Protein AF-A0A5J6C089-F1 (afdb_monomer)

Organism: Plasmodium falciparum (NCBI:txid5833)

Structure (mmCIF, N/CA/C/O backbone):
data_AF-A0A5J6C089-F1
#
_entry.id   AF-A0A5J6C089-F1
#
loop_
_atom_site.group_PDB
_atom_site.id
_atom_site.type_symbol
_atom_site.label_atom_id
_atom_site.label_alt_id
_atom_site.label_comp_id
_atom_site.label_asym_id
_atom_site.label_entity_id
_atom_site.label_seq_id
_atom_site.pdbx_PDB_ins_code
_atom_site.Cartn_x
_atom_site.Cartn_y
_atom_site.Cartn_z
_atom_site.occupancy
_atom_site.B_iso_or_equiv
_atom_site.auth_seq_id
_atom_site.auth_comp_id
_atom_site.auth_asym_id
_atom_site.auth_atom_id
_atom_site.pdbx_PDB_model_num
ATOM 1 N N . CYS A 1 1 ? -14.832 -16.447 23.797 1.00 55.03 1 CYS A N 1
ATOM 2 C CA . CYS A 1 1 ? -13.463 -15.908 23.689 1.00 55.03 1 CYS A CA 1
ATOM 3 C C . CYS A 1 1 ? -13.360 -15.214 22.344 1.00 55.03 1 CYS A C 1
ATOM 5 O O . CYS A 1 1 ? -13.201 -15.900 21.345 1.00 55.03 1 CYS A O 1
ATOM 7 N N . ASP A 1 2 ? -13.514 -13.893 22.309 1.00 70.88 2 ASP A N 1
ATOM 8 C CA . ASP A 1 2 ? -13.520 -13.135 21.054 1.00 70.88 2 ASP A CA 1
ATOM 9 C C . ASP A 1 2 ? -12.093 -12.700 20.711 1.00 70.88 2 ASP A C 1
ATOM 11 O O . ASP A 1 2 ? -11.655 -11.600 21.041 1.00 70.88 2 ASP A O 1
ATOM 15 N N . ALA A 1 3 ? -11.329 -13.601 20.092 1.00 89.00 3 ALA A N 1
ATOM 16 C CA . ALA A 1 3 ? -9.999 -13.287 19.578 1.00 89.00 3 ALA A CA 1
ATOM 17 C C . ALA A 1 3 ? -10.136 -12.594 18.214 1.00 89.00 3 ALA A C 1
ATOM 19 O O . ALA A 1 3 ? -10.102 -13.244 17.169 1.00 89.00 3 ALA A O 1
ATOM 20 N N . LYS A 1 4 ? -10.354 -11.273 18.222 1.00 93.88 4 LYS A N 1
ATOM 21 C CA . LYS A 1 4 ? -10.479 -10.488 16.987 1.00 93.88 4 LYS A CA 1
ATOM 22 C C . LYS A 1 4 ? -9.132 -10.469 16.235 1.00 93.88 4 LYS A C 1
ATOM 24 O O . LYS A 1 4 ? -8.128 -10.087 16.838 1.00 93.88 4 LYS A O 1
ATOM 29 N N . PRO A 1 5 ? -9.087 -10.855 14.946 1.00 97.88 5 PRO A N 1
ATOM 30 C CA . PRO A 1 5 ? -7.871 -10.759 14.146 1.00 97.88 5 PRO A CA 1
ATOM 31 C C . PRO A 1 5 ? -7.579 -9.309 13.739 1.00 97.88 5 PRO A C 1
ATOM 33 O O . PRO A 1 5 ? -8.493 -8.494 13.617 1.00 97.88 5 PRO A O 1
ATOM 36 N N . ILE A 1 6 ? -6.302 -9.024 13.479 1.00 98.31 6 ILE A N 1
ATOM 37 C CA . ILE A 1 6 ? -5.861 -7.799 12.799 1.00 98.31 6 ILE A CA 1
ATOM 38 C C . ILE A 1 6 ? -6.276 -7.888 11.330 1.00 98.31 6 ILE A C 1
ATOM 40 O O . ILE A 1 6 ? -6.024 -8.905 10.681 1.00 98.31 6 ILE A O 1
ATOM 44 N N . ILE A 1 7 ? -6.873 -6.822 10.800 1.00 98.56 7 ILE A N 1
ATOM 45 C CA . ILE A 1 7 ? -7.314 -6.746 9.406 1.00 98.56 7 ILE A CA 1
ATOM 46 C C . ILE A 1 7 ? -6.412 -5.792 8.615 1.00 98.56 7 ILE A C 1
ATOM 48 O O . ILE A 1 7 ? -6.280 -4.613 8.941 1.00 98.56 7 ILE A O 1
ATOM 52 N N . SER A 1 8 ? -5.819 -6.300 7.536 1.00 98.81 8 SER A N 1
ATOM 53 C CA . SER A 1 8 ? -5.077 -5.510 6.548 1.00 98.81 8 SER A CA 1
ATOM 54 C C . SER A 1 8 ? -5.871 -5.426 5.250 1.00 98.81 8 SER A C 1
ATOM 56 O O . SER A 1 8 ? -6.453 -6.428 4.830 1.00 98.81 8 SER A O 1
ATOM 58 N N . ILE A 1 9 ? -5.887 -4.258 4.609 1.00 98.75 9 ILE A N 1
ATOM 59 C CA . ILE A 1 9 ? -6.482 -4.071 3.281 1.00 98.75 9 ILE A CA 1
ATOM 60 C C . ILE A 1 9 ? -5.393 -3.774 2.250 1.00 98.75 9 ILE A C 1
ATOM 62 O O . ILE A 1 9 ? -4.617 -2.834 2.415 1.00 98.75 9 ILE A O 1
ATOM 66 N N . ASP A 1 10 ? -5.353 -4.572 1.182 1.00 98.75 10 ASP A N 1
ATOM 67 C CA . ASP A 1 10 ? -4.499 -4.333 0.015 1.00 98.75 10 ASP A CA 1
ATOM 68 C C . ASP A 1 10 ? -5.183 -3.335 -0.919 1.00 98.75 10 ASP A C 1
ATOM 70 O O . ASP A 1 10 ? -6.160 -3.655 -1.600 1.00 98.75 10 ASP A O 1
ATOM 74 N N . THR A 1 11 ? -4.732 -2.084 -0.871 1.00 98.75 11 THR A N 1
ATOM 75 C CA . THR A 1 11 ? -5.278 -1.022 -1.711 1.00 98.75 11 THR A CA 1
ATOM 76 C C . THR A 1 11 ? -4.275 0.105 -1.893 1.00 98.75 11 THR A C 1
ATOM 78 O O . THR A 1 11 ? -3.566 0.493 -0.973 1.00 98.75 11 THR A O 1
ATOM 81 N N . ILE A 1 12 ? -4.282 0.685 -3.091 1.00 98.69 12 ILE A N 1
ATOM 82 C CA . ILE A 1 12 ? -3.597 1.945 -3.422 1.00 98.69 12 ILE A CA 1
ATOM 83 C C . ILE A 1 12 ? -4.595 3.107 -3.576 1.00 98.69 12 ILE A C 1
ATOM 85 O O . ILE A 1 12 ? -4.241 4.209 -4.005 1.00 98.69 12 ILE A O 1
ATOM 89 N N . ASN A 1 13 ? -5.884 2.845 -3.321 1.00 98.75 13 ASN A N 1
ATOM 90 C CA . ASN A 1 13 ? -6.978 3.776 -3.556 1.00 98.75 13 ASN A CA 1
ATOM 91 C C . ASN A 1 13 ? -7.318 4.549 -2.276 1.00 98.75 13 ASN A C 1
ATOM 93 O O . ASN A 1 13 ? -7.807 3.986 -1.295 1.00 98.75 13 ASN A O 1
ATOM 97 N N . TYR A 1 14 ? -7.126 5.867 -2.338 1.00 98.69 14 TYR A N 1
ATOM 98 C CA . TYR A 1 14 ? -7.404 6.788 -1.238 1.00 98.69 14 TYR A CA 1
ATOM 99 C C . TYR A 1 14 ? -8.840 6.694 -0.711 1.00 98.69 14 TYR A C 1
ATOM 101 O O . TYR A 1 14 ? -9.038 6.625 0.498 1.00 98.69 14 TYR A O 1
ATOM 109 N N . ASN A 1 15 ? -9.843 6.687 -1.595 1.00 98.69 15 ASN A N 1
ATOM 110 C CA . ASN A 1 15 ? -11.250 6.714 -1.185 1.00 98.69 15 ASN A CA 1
ATOM 111 C C . ASN A 1 15 ? -11.655 5.410 -0.493 1.00 98.69 15 ASN A C 1
ATOM 113 O O . ASN A 1 15 ? -12.356 5.456 0.513 1.00 98.69 15 ASN A O 1
ATOM 117 N N . VAL A 1 16 ? -11.150 4.271 -0.980 1.00 98.75 16 VAL A N 1
ATOM 118 C CA . VAL A 1 16 ? -11.383 2.963 -0.351 1.00 98.75 16 VAL A CA 1
ATOM 119 C C . VAL A 1 16 ? -10.783 2.934 1.054 1.00 98.75 16 VAL A C 1
ATOM 121 O O . VAL A 1 16 ? -11.487 2.643 2.017 1.00 98.75 16 VAL A O 1
ATOM 124 N N . PHE A 1 17 ? -9.504 3.298 1.204 1.00 98.75 17 PHE A N 1
ATOM 125 C CA . PHE A 1 17 ? -8.871 3.299 2.526 1.00 98.75 17 PHE A CA 1
ATOM 126 C C . PHE A 1 17 ? -9.521 4.315 3.476 1.00 98.75 17 PHE A C 1
ATOM 128 O O . PHE A 1 17 ? -9.713 4.021 4.655 1.00 98.75 17 PHE A O 1
ATOM 135 N N . LYS A 1 18 ? -9.929 5.482 2.959 1.00 98.62 18 LYS A N 1
ATOM 136 C CA . LYS A 1 18 ? -10.672 6.494 3.716 1.00 98.62 18 LYS A CA 1
ATOM 137 C C . LYS A 1 18 ? -11.962 5.925 4.294 1.00 98.62 18 LYS A C 1
ATOM 139 O O . LYS A 1 18 ? -12.205 6.092 5.485 1.00 98.62 18 LYS A O 1
ATOM 144 N N . GLU A 1 19 ? -12.764 5.254 3.476 1.00 98.62 19 GLU A N 1
ATOM 145 C CA . GLU A 1 19 ? -14.019 4.652 3.919 1.00 98.62 19 GLU A CA 1
ATOM 146 C C . GLU A 1 19 ? -13.781 3.559 4.971 1.00 98.62 19 GLU A C 1
ATOM 148 O O . GLU A 1 19 ? -14.455 3.540 6.002 1.00 98.62 19 GLU A O 1
ATOM 153 N N . CYS A 1 20 ? -12.767 2.707 4.789 1.00 98.44 20 CYS A N 1
ATOM 154 C CA . CYS A 1 20 ? -12.405 1.684 5.774 1.00 98.44 20 CYS A CA 1
ATOM 155 C C . CYS A 1 20 ? -11.968 2.278 7.123 1.00 98.44 20 CYS A C 1
ATOM 157 O O . CYS A 1 20 ? -12.375 1.787 8.176 1.00 98.44 20 CYS A O 1
ATOM 159 N N . VAL A 1 21 ? -11.159 3.341 7.098 1.00 97.69 21 VAL A N 1
ATOM 160 C CA . VAL A 1 21 ? -10.678 4.065 8.288 1.00 97.69 21 VAL A CA 1
ATOM 161 C C . VAL A 1 21 ? -11.794 4.869 8.964 1.00 97.69 21 VAL A C 1
ATOM 163 O O . VAL A 1 21 ? -11.757 5.089 10.177 1.00 97.69 21 VAL A O 1
ATOM 166 N N . ASP A 1 22 ? -12.781 5.347 8.207 1.00 97.62 22 ASP A N 1
ATOM 167 C CA . ASP A 1 22 ? -13.954 6.050 8.736 1.00 97.62 22 ASP A CA 1
ATOM 168 C C . ASP A 1 22 ? -14.959 5.130 9.427 1.00 97.62 22 ASP A C 1
ATOM 170 O O . ASP A 1 22 ? -15.619 5.580 10.361 1.00 97.62 22 ASP A O 1
ATOM 174 N N . ASN A 1 23 ? -14.990 3.851 9.052 1.00 97.88 23 ASN A N 1
ATOM 175 C CA . ASN A 1 23 ? -15.867 2.834 9.634 1.00 97.88 23 ASN A CA 1
ATOM 176 C C . ASN A 1 23 ? -15.134 1.831 10.555 1.00 97.88 23 ASN A C 1
ATOM 178 O O . ASN A 1 23 ? -15.715 0.816 10.932 1.00 97.88 23 ASN A O 1
ATOM 182 N N . ASP A 1 24 ? -13.863 2.083 10.899 1.00 96.44 24 ASP A N 1
ATOM 183 C CA . ASP A 1 24 ? -13.034 1.226 11.769 1.00 96.44 24 ASP A CA 1
ATOM 184 C C . ASP A 1 24 ? -12.970 -0.258 11.333 1.00 96.44 24 ASP A C 1
ATOM 186 O O . ASP A 1 24 ? -12.930 -1.176 12.158 1.00 96.44 24 ASP A O 1
ATOM 190 N N . LEU A 1 25 ? -12.937 -0.498 10.017 1.00 98.25 25 LEU A N 1
ATOM 191 C CA . LEU A 1 25 ? -12.964 -1.843 9.424 1.00 98.25 25 LEU A CA 1
ATOM 192 C C . LEU A 1 25 ? -11.584 -2.507 9.314 1.00 98.25 25 LEU A C 1
ATOM 194 O O . LEU A 1 25 ? -11.507 -3.718 9.117 1.00 98.25 25 LEU A O 1
ATOM 198 N N . VAL A 1 26 ? -10.505 -1.725 9.399 1.00 98.50 26 VAL A N 1
ATOM 199 C CA . VAL A 1 26 ? -9.128 -2.172 9.136 1.00 98.50 26 VAL A CA 1
ATOM 200 C C . VAL A 1 26 ? -8.147 -1.609 10.160 1.00 98.50 26 VAL A C 1
ATOM 202 O O . VAL A 1 26 ? -8.415 -0.595 10.807 1.00 98.50 26 VAL A O 1
ATOM 205 N N . ASP A 1 27 ? -6.989 -2.250 10.261 1.00 98.50 27 ASP A N 1
ATOM 206 C CA . ASP A 1 27 ? -5.887 -1.894 11.157 1.00 98.50 27 ASP A CA 1
ATOM 207 C C . ASP A 1 27 ? -4.606 -1.523 10.384 1.00 98.50 27 ASP A C 1
ATOM 209 O O . ASP A 1 27 ? -3.781 -0.745 10.876 1.00 98.50 27 ASP A O 1
ATOM 213 N N . ILE A 1 28 ? -4.439 -2.066 9.168 1.00 98.81 28 ILE A N 1
ATOM 214 C CA . ILE A 1 28 ? -3.230 -1.926 8.345 1.00 98.81 28 ILE A CA 1
ATOM 215 C C . ILE A 1 28 ? -3.592 -1.545 6.903 1.00 98.81 28 ILE A C 1
ATOM 217 O O . ILE A 1 28 ? -4.491 -2.134 6.301 1.00 98.81 28 ILE A O 1
ATOM 221 N N . LEU A 1 29 ? -2.853 -0.586 6.343 1.00 98.88 29 LEU A N 1
ATOM 222 C CA . LEU A 1 29 ? -2.781 -0.346 4.901 1.00 98.88 29 LEU A CA 1
ATOM 223 C C . LEU A 1 29 ? -1.672 -1.216 4.295 1.00 98.88 29 LEU A C 1
ATOM 225 O O . LEU A 1 29 ? -0.512 -1.079 4.679 1.00 98.88 29 LEU A O 1
ATOM 229 N N . ASN A 1 30 ? -1.993 -2.068 3.329 1.00 98.81 30 ASN A N 1
ATOM 230 C CA . ASN A 1 30 ? -0.998 -2.705 2.472 1.00 98.81 30 ASN A CA 1
ATOM 231 C C . ASN A 1 30 ? -0.980 -1.979 1.120 1.00 98.81 30 ASN A C 1
ATOM 233 O O . ASN A 1 30 ? -1.853 -2.212 0.288 1.00 98.81 30 ASN A O 1
ATOM 237 N N . ASP A 1 31 ? -0.031 -1.059 0.924 1.00 98.81 31 ASP A N 1
ATOM 238 C CA . ASP A 1 31 ? 0.070 -0.270 -0.306 1.00 98.81 31 ASP A CA 1
ATOM 239 C C . ASP A 1 31 ? 1.207 -0.812 -1.185 1.00 98.81 31 ASP A C 1
ATOM 241 O O . ASP A 1 31 ? 2.395 -0.548 -0.966 1.00 98.81 31 ASP A O 1
ATOM 245 N N . ILE A 1 32 ? 0.832 -1.550 -2.235 1.00 98.50 32 ILE A N 1
ATOM 246 C CA . I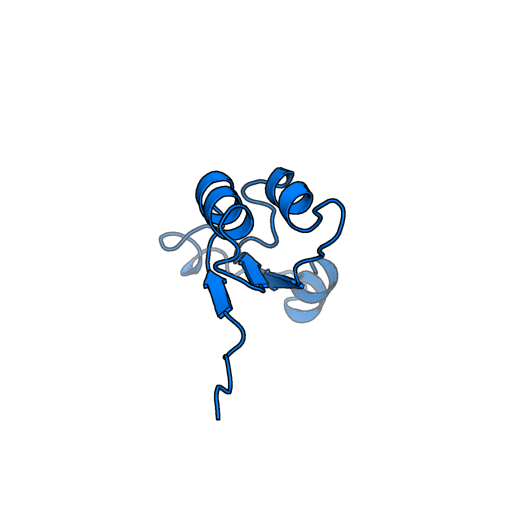LE A 1 32 ? 1.779 -2.162 -3.180 1.00 98.50 32 ILE A CA 1
ATOM 247 C C . ILE A 1 32 ? 2.567 -1.145 -4.024 1.00 98.50 32 ILE A C 1
ATOM 249 O O . ILE A 1 32 ? 3.417 -1.525 -4.825 1.00 98.50 32 ILE A O 1
ATOM 253 N N . SER A 1 33 ? 2.259 0.148 -3.904 1.00 98.25 33 SER A N 1
ATOM 254 C CA . SER A 1 33 ? 2.975 1.249 -4.547 1.00 98.25 33 SER A CA 1
ATOM 255 C C . SER A 1 33 ? 3.852 2.041 -3.576 1.00 98.25 33 SER A C 1
ATOM 257 O O . SER A 1 33 ? 4.378 3.078 -3.974 1.00 98.25 33 SER A O 1
ATOM 259 N N . ALA A 1 34 ? 3.976 1.611 -2.315 1.00 98.56 34 ALA A N 1
ATOM 260 C CA . ALA A 1 34 ? 4.626 2.374 -1.248 1.00 98.56 34 ALA A CA 1
ATOM 261 C C . ALA A 1 34 ? 4.056 3.801 -1.111 1.00 98.56 34 ALA A C 1
ATOM 263 O O . ALA A 1 34 ? 4.791 4.772 -0.942 1.00 98.56 34 ALA A O 1
ATOM 264 N N . CYS A 1 35 ? 2.730 3.934 -1.231 1.00 98.50 35 CYS A N 1
ATOM 265 C CA . CYS A 1 35 ? 1.994 5.203 -1.196 1.00 98.50 35 CYS A CA 1
ATOM 266 C C . CYS A 1 35 ? 2.341 6.178 -2.340 1.00 98.50 35 CYS A C 1
ATOM 268 O O . CYS A 1 35 ? 1.943 7.342 -2.296 1.00 98.50 35 CYS A O 1
ATOM 270 N N . THR A 1 36 ? 3.054 5.739 -3.384 1.00 98.44 36 THR A N 1
ATOM 271 C CA . THR A 1 36 ? 3.430 6.614 -4.510 1.00 98.44 36 THR A CA 1
ATOM 272 C C . THR A 1 36 ? 2.305 6.815 -5.525 1.00 98.44 36 THR A C 1
ATOM 274 O O . THR A 1 36 ? 2.293 7.833 -6.211 1.00 98.44 36 THR A O 1
ATOM 277 N N . ASN A 1 37 ? 1.321 5.904 -5.596 1.00 98.12 37 ASN A N 1
ATOM 278 C CA . ASN A 1 37 ? 0.138 6.083 -6.446 1.00 98.12 37 ASN A CA 1
ATOM 279 C C . ASN A 1 37 ? -0.706 7.291 -6.010 1.00 98.12 37 ASN A C 1
ATOM 281 O O . ASN A 1 37 ? -1.211 8.039 -6.844 1.00 98.12 37 ASN A O 1
ATOM 285 N N . ASN A 1 38 ? -0.861 7.478 -4.697 1.00 98.19 38 ASN A N 1
ATOM 286 C CA . ASN A 1 38 ? -1.501 8.656 -4.128 1.00 98.19 38 ASN A CA 1
ATOM 287 C C . ASN A 1 38 ? -0.916 8.982 -2.738 1.00 98.19 38 ASN A C 1
ATOM 289 O O . ASN A 1 38 ? -1.397 8.446 -1.736 1.00 98.19 38 ASN A O 1
ATOM 293 N N . PRO A 1 39 ? 0.057 9.909 -2.649 1.00 98.50 39 PRO A N 1
ATOM 294 C CA . PRO A 1 39 ? 0.702 10.276 -1.385 1.00 98.50 39 PRO A CA 1
ATOM 295 C C . PRO A 1 39 ? -0.247 10.837 -0.318 1.00 98.50 39 PRO A C 1
ATOM 297 O O . PRO A 1 39 ? 0.052 10.780 0.874 1.00 98.50 39 PRO A O 1
ATOM 300 N N . GLU A 1 40 ? -1.421 11.343 -0.710 1.00 98.38 40 GLU A N 1
ATOM 301 C CA . GLU A 1 40 ? -2.421 11.851 0.234 1.00 98.38 40 GLU A CA 1
ATOM 302 C C . GLU A 1 40 ? -2.956 10.754 1.162 1.00 98.38 40 GLU A C 1
ATOM 304 O O . GLU A 1 40 ? -3.414 11.062 2.264 1.00 98.38 40 GLU A O 1
ATOM 309 N N . ILE A 1 41 ? -2.849 9.474 0.772 1.00 98.62 41 ILE A N 1
ATOM 310 C CA . ILE A 1 41 ? -3.287 8.334 1.590 1.00 98.62 41 ILE A CA 1
ATOM 311 C C . ILE A 1 41 ? -2.542 8.273 2.932 1.00 98.62 41 ILE A C 1
ATOM 313 O O . ILE A 1 41 ? -3.114 7.856 3.937 1.00 98.62 41 ILE A O 1
ATOM 317 N N . ILE A 1 42 ? -1.317 8.812 2.996 1.00 98.62 42 ILE A N 1
ATOM 318 C CA . ILE A 1 42 ? -0.514 8.910 4.224 1.00 98.62 42 ILE A CA 1
ATOM 319 C C . ILE A 1 42 ? -1.241 9.736 5.293 1.00 98.62 42 ILE A C 1
ATOM 321 O O . ILE A 1 42 ? -1.164 9.424 6.481 1.00 98.62 42 ILE A O 1
ATOM 325 N N . LYS A 1 43 ? -2.018 10.756 4.895 1.00 98.19 43 LYS A N 1
ATOM 326 C CA . LYS A 1 43 ? -2.797 11.579 5.837 1.00 98.19 43 LYS A CA 1
ATOM 327 C C . LYS A 1 43 ? -3.875 10.764 6.556 1.00 98.19 43 LYS A C 1
ATOM 329 O O . LYS A 1 43 ? -4.259 11.131 7.662 1.00 98.19 43 LYS A O 1
ATOM 334 N N . LEU A 1 44 ? -4.340 9.661 5.964 1.00 98.25 44 LEU A N 1
ATOM 335 C CA . LEU A 1 44 ? -5.345 8.771 6.553 1.00 98.25 44 LEU A CA 1
ATOM 336 C C . LEU A 1 44 ? -4.751 7.796 7.579 1.00 98.25 44 LEU A C 1
ATOM 338 O O . LEU A 1 44 ? -5.488 7.297 8.427 1.00 98.25 44 LEU A O 1
ATOM 342 N N . LEU A 1 45 ? -3.428 7.579 7.570 1.00 98.38 45 LEU A N 1
ATOM 343 C CA . LEU A 1 45 ? -2.738 6.751 8.571 1.00 98.38 45 LEU A CA 1
ATOM 344 C C . LEU A 1 45 ? -2.776 7.364 9.979 1.00 98.38 45 LEU A C 1
ATOM 346 O O . LEU A 1 45 ? -2.480 6.685 10.963 1.00 98.38 45 LEU A O 1
ATOM 350 N N . LYS A 1 46 ? -3.163 8.639 10.096 1.00 97.12 46 LYS A N 1
ATO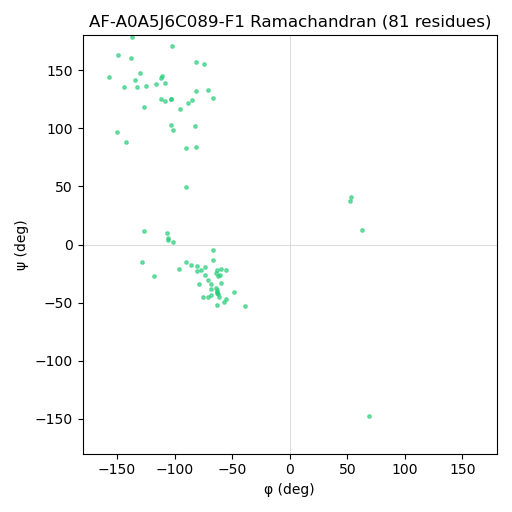M 351 C CA . LYS A 1 46 ? -3.328 9.344 11.365 1.00 97.12 46 LYS A CA 1
ATOM 352 C C . LYS A 1 46 ? -4.714 9.977 11.465 1.00 97.12 46 LYS A C 1
ATOM 354 O O . LYS A 1 46 ? -5.040 10.925 10.757 1.00 97.12 46 LYS A O 1
ATOM 359 N N . LYS A 1 47 ? -5.489 9.536 12.453 1.00 91.25 47 LYS A N 1
ATOM 360 C CA . LYS A 1 47 ? -6.654 10.256 12.987 1.00 91.25 47 LYS A CA 1
ATOM 361 C C . LYS A 1 47 ? -6.296 10.921 14.316 1.00 91.25 47 LYS A C 1
ATOM 363 O O . LYS A 1 47 ? -5.238 10.660 14.879 1.00 91.25 47 LYS A O 1
ATOM 368 N N . LYS A 1 48 ? -7.186 11.775 14.846 1.00 85.31 48 LYS A N 1
ATOM 369 C CA . LYS A 1 48 ? -6.954 12.513 16.108 1.00 85.31 48 LYS A CA 1
ATOM 370 C C . LYS A 1 48 ? -6.456 11.613 17.253 1.00 85.31 48 LYS A C 1
ATOM 372 O O . LYS A 1 48 ? -5.529 12.013 17.944 1.00 85.31 48 LYS A O 1
ATOM 377 N N . ASN A 1 49 ? -7.018 10.406 17.392 1.00 90.62 49 ASN A N 1
ATOM 378 C CA . ASN A 1 49 ? -6.730 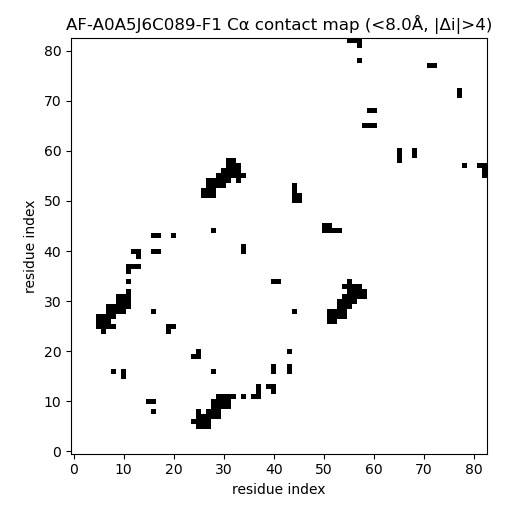9.485 18.501 1.00 90.62 49 ASN A CA 1
ATOM 379 C C . ASN A 1 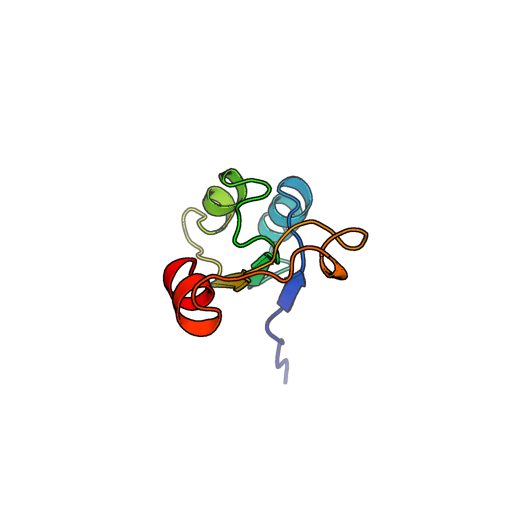49 ? -6.311 8.069 18.051 1.00 90.62 49 ASN A C 1
ATOM 381 O O . ASN A 1 49 ? -6.303 7.155 18.870 1.00 90.62 49 ASN A O 1
ATOM 385 N N . LYS A 1 50 ? -6.019 7.848 16.763 1.00 95.00 50 LYS A N 1
ATOM 386 C CA . LYS A 1 50 ? -5.709 6.509 16.231 1.00 95.00 50 LYS A CA 1
ATOM 387 C C . LYS A 1 50 ? -4.647 6.596 15.140 1.00 95.00 50 LYS A C 1
ATOM 389 O O . LYS A 1 50 ? -4.731 7.463 14.270 1.00 95.00 50 LYS A O 1
ATOM 394 N N . PHE A 1 51 ? -3.676 5.692 15.207 1.00 98.12 51 PHE A N 1
ATOM 395 C CA . PHE A 1 51 ? -2.663 5.479 14.180 1.00 98.12 51 PHE A CA 1
ATOM 396 C C . PHE A 1 51 ? -2.891 4.117 13.529 1.00 98.12 51 PHE A C 1
ATOM 398 O O . PHE A 1 51 ? -3.276 3.168 14.212 1.00 98.12 51 PHE A O 1
ATOM 405 N N . TYR A 1 52 ? -2.647 4.041 12.227 1.00 98.50 52 TYR A N 1
ATOM 406 C CA . TYR A 1 52 ? -2.704 2.811 11.443 1.00 98.50 52 TYR A CA 1
ATOM 407 C C . TYR A 1 52 ? -1.293 2.422 11.014 1.00 98.50 52 TYR A C 1
ATOM 409 O O . TYR A 1 52 ? -0.465 3.293 10.740 1.00 98.50 52 TYR A O 1
ATOM 417 N N . SER A 1 53 ? -1.017 1.119 10.958 1.00 98.69 53 SER A N 1
ATOM 418 C CA . SER A 1 53 ? 0.252 0.639 10.398 1.00 98.69 53 SER A CA 1
ATOM 419 C C . SER A 1 53 ? 0.168 0.592 8.874 1.00 98.69 53 SER A C 1
ATOM 421 O O . SER A 1 53 ? -0.921 0.495 8.306 1.00 98.69 53 SER A O 1
ATOM 423 N N . VAL A 1 54 ? 1.317 0.649 8.207 1.00 98.75 54 VAL A N 1
ATOM 424 C CA . VAL A 1 54 ? 1.406 0.565 6.747 1.00 98.75 54 VAL A CA 1
ATOM 425 C C . VAL A 1 54 ? 2.521 -0.389 6.335 1.00 98.75 54 VAL A C 1
ATOM 427 O O . VAL A 1 54 ? 3.579 -0.416 6.962 1.00 98.75 54 VAL A O 1
ATOM 430 N N . VAL A 1 55 ? 2.276 -1.162 5.281 1.00 98.81 55 VAL A N 1
ATOM 431 C CA . VAL A 1 55 ? 3.286 -1.944 4.565 1.00 98.81 55 VAL A CA 1
ATOM 432 C C . VAL A 1 55 ? 3.609 -1.212 3.269 1.00 98.81 55 VAL A C 1
ATOM 434 O O . VAL A 1 55 ? 2.709 -0.906 2.488 1.00 98.81 55 VAL A O 1
ATOM 437 N N . LEU A 1 56 ? 4.893 -0.920 3.060 1.00 98.81 56 LEU A N 1
ATOM 438 C CA . LEU A 1 56 ? 5.409 -0.305 1.841 1.00 98.81 56 LEU A CA 1
ATOM 439 C C . LEU A 1 56 ? 6.077 -1.385 0.991 1.00 98.81 56 LEU A C 1
ATOM 441 O O . LEU A 1 56 ? 6.969 -2.085 1.469 1.00 98.81 56 LEU A O 1
ATOM 445 N N . MET A 1 57 ? 5.649 -1.515 -0.264 1.00 98.75 57 MET A N 1
ATOM 446 C CA . MET A 1 57 ? 6.209 -2.482 -1.206 1.00 98.75 57 MET A CA 1
ATOM 447 C C . MET A 1 57 ? 6.872 -1.772 -2.387 1.00 98.75 57 MET A C 1
ATOM 449 O O . MET A 1 57 ? 6.320 -0.829 -2.950 1.00 98.75 57 MET A O 1
ATOM 453 N N . HIS A 1 58 ? 8.037 -2.263 -2.803 1.00 98.69 58 HIS A N 1
ATOM 454 C CA . HIS A 1 58 ? 8.675 -1.834 -4.043 1.00 98.69 58 HIS A CA 1
ATOM 455 C C . HIS A 1 58 ? 8.063 -2.570 -5.249 1.00 98.69 58 HIS A C 1
ATOM 457 O O . HIS A 1 58 ? 7.987 -3.800 -5.259 1.00 98.69 58 HIS A O 1
ATOM 463 N N . LYS A 1 59 ? 7.713 -1.831 -6.309 1.00 98.50 59 LYS A N 1
ATOM 464 C CA . LYS A 1 59 ? 7.381 -2.372 -7.639 1.00 98.50 59 LYS A CA 1
ATOM 465 C C . LYS A 1 59 ? 7.755 -1.380 -8.744 1.00 98.50 59 LYS A C 1
ATOM 467 O O . LYS A 1 59 ? 7.863 -0.182 -8.492 1.00 98.50 59 LYS A O 1
ATOM 472 N N . ARG A 1 60 ? 7.844 -1.851 -9.991 1.00 98.56 60 ARG A N 1
ATOM 473 C CA . ARG A 1 60 ? 7.971 -1.008 -11.194 1.00 98.56 60 ARG A CA 1
ATOM 474 C C . ARG A 1 60 ? 6.860 -1.348 -12.184 1.00 98.56 60 ARG A C 1
ATOM 476 O O . ARG A 1 60 ? 6.544 -2.514 -12.378 1.00 98.56 60 ARG A O 1
ATOM 483 N N . GLY A 1 61 ? 6.244 -0.329 -12.782 1.00 97.81 61 GLY A N 1
ATOM 484 C CA . GLY A 1 61 ? 5.143 -0.510 -13.731 1.00 97.81 61 GLY A CA 1
ATOM 485 C C . GLY A 1 61 ? 3.837 -1.020 -13.108 1.00 97.81 61 GLY A C 1
ATOM 486 O O . GLY A 1 61 ? 3.470 -0.672 -11.975 1.00 97.81 61 GLY A O 1
ATOM 487 N N . ASN A 1 62 ? 3.109 -1.801 -13.904 1.00 98.19 62 ASN A N 1
ATOM 488 C CA . ASN A 1 62 ? 1.795 -2.373 -13.602 1.00 98.19 62 ASN A CA 1
ATOM 489 C C . ASN A 1 62 ? 1.745 -3.852 -14.061 1.00 98.19 62 ASN A C 1
ATOM 491 O O . ASN A 1 62 ? 2.730 -4.318 -14.635 1.00 98.19 62 ASN A O 1
ATOM 495 N N . PRO A 1 63 ? 0.637 -4.594 -13.854 1.00 98.50 63 PRO A N 1
ATOM 496 C CA . PRO A 1 63 ? 0.573 -6.020 -14.192 1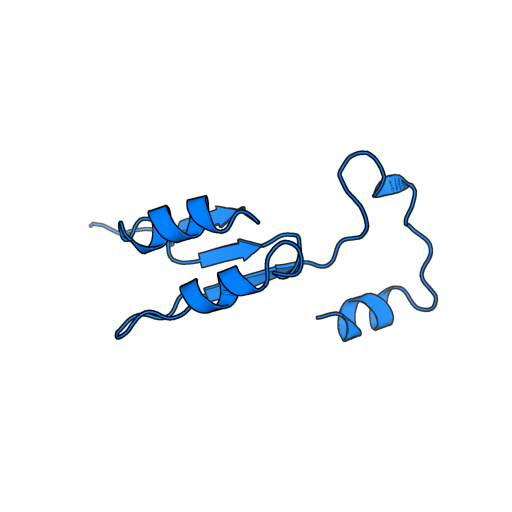.00 98.50 63 PRO A CA 1
ATOM 497 C C . PRO A 1 63 ? 0.905 -6.375 -15.648 1.00 98.50 63 PRO A C 1
ATOM 499 O O . PRO A 1 63 ? 1.279 -7.507 -15.917 1.00 98.50 63 PRO A O 1
ATOM 502 N N . HIS A 1 64 ? 0.781 -5.431 -16.583 1.00 98.50 64 HIS A N 1
ATOM 503 C CA . HIS A 1 64 ? 1.091 -5.646 -17.997 1.00 98.50 64 HIS A CA 1
ATOM 504 C C . HIS A 1 64 ? 2.549 -5.337 -18.364 1.00 98.50 64 HIS A C 1
ATOM 506 O O . HIS A 1 64 ? 2.968 -5.698 -19.455 1.00 98.50 64 HIS A O 1
ATOM 512 N N . THR A 1 65 ? 3.304 -4.641 -17.506 1.00 98.50 65 THR A N 1
ATOM 513 C CA . THR A 1 65 ? 4.661 -4.148 -17.824 1.00 98.50 65 THR A CA 1
ATOM 514 C C . THR A 1 65 ? 5.727 -4.521 -16.797 1.00 98.50 65 THR A C 1
ATOM 516 O O . THR A 1 65 ? 6.916 -4.395 -17.079 1.00 98.50 65 THR A O 1
ATOM 519 N N . MET A 1 66 ? 5.343 -4.968 -15.599 1.00 98.06 66 MET A N 1
ATOM 520 C CA . MET A 1 66 ? 6.287 -5.259 -14.512 1.00 98.06 66 MET A CA 1
ATOM 521 C C . MET A 1 66 ? 7.286 -6.375 -14.852 1.00 98.06 66 MET A C 1
ATOM 523 O O . MET A 1 66 ? 8.412 -6.336 -14.362 1.00 98.06 66 MET A O 1
ATOM 527 N N . ASP A 1 67 ? 6.907 -7.299 -15.739 1.00 98.38 67 ASP A N 1
ATOM 528 C CA . ASP A 1 67 ? 7.766 -8.396 -16.203 1.00 98.38 67 ASP A CA 1
ATOM 529 C C . ASP A 1 67 ? 8.868 -7.925 -17.169 1.00 98.38 67 ASP A C 1
ATOM 531 O O . ASP A 1 67 ? 9.877 -8.60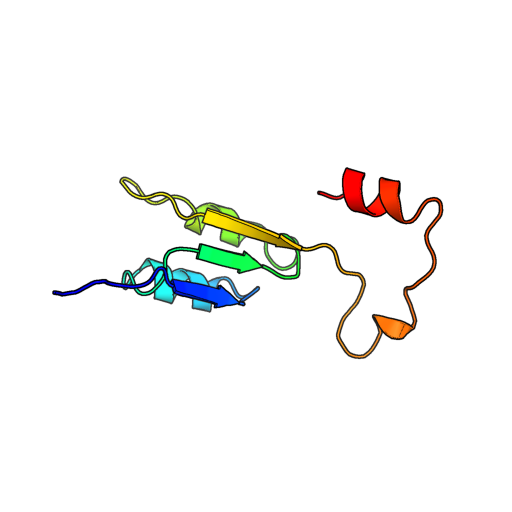4 -17.336 1.00 98.38 67 ASP A O 1
ATOM 535 N N . GLU A 1 68 ? 8.708 -6.749 -17.784 1.00 98.56 68 GLU A N 1
ATOM 536 C CA . GLU A 1 68 ? 9.684 -6.163 -18.714 1.00 98.56 68 GLU A CA 1
ATOM 537 C C . GLU A 1 68 ? 10.619 -5.155 -18.017 1.00 98.56 68 GLU A C 1
ATOM 539 O O . GLU A 1 68 ? 11.723 -4.872 -18.485 1.00 98.56 68 GLU A O 1
ATOM 544 N N . LEU A 1 69 ? 10.205 -4.606 -16.868 1.00 98.38 69 LEU A N 1
ATOM 545 C CA . LEU A 1 69 ? 10.928 -3.568 -16.119 1.00 98.38 69 LEU A CA 1
ATOM 546 C C . LEU A 1 69 ? 11.910 -4.156 -15.089 1.00 98.38 69 LEU A C 1
ATOM 548 O O . LEU A 1 69 ? 11.944 -3.749 -13.924 1.00 98.38 69 LEU A O 1
ATOM 552 N N . THR A 1 70 ? 12.733 -5.110 -15.527 1.00 98.50 70 THR A N 1
ATOM 553 C CA . THR A 1 70 ? 13.568 -5.958 -14.655 1.00 98.50 70 THR A CA 1
ATOM 554 C C . THR A 1 70 ? 15.040 -5.549 -14.572 1.00 98.50 70 THR A C 1
ATOM 556 O O . THR A 1 70 ? 15.818 -6.222 -13.900 1.00 98.50 70 THR A O 1
ATOM 559 N N . ASN A 1 71 ? 15.448 -4.462 -15.230 1.00 98.62 71 ASN A N 1
ATOM 560 C CA . ASN A 1 71 ? 16.839 -3.994 -15.218 1.00 98.62 71 ASN A CA 1
ATOM 561 C C . ASN A 1 71 ? 17.121 -3.106 -13.990 1.00 98.62 71 ASN A C 1
ATOM 563 O O . ASN A 1 71 ? 16.446 -2.096 -13.789 1.00 98.62 71 ASN A O 1
ATOM 567 N N . TYR A 1 72 ? 18.124 -3.463 -13.184 1.00 98.56 72 TYR A N 1
ATOM 568 C CA . TYR A 1 72 ? 18.591 -2.713 -12.006 1.00 98.56 72 TYR A CA 1
ATOM 569 C C . TYR A 1 72 ? 20.109 -2.554 -12.075 1.00 98.56 72 TYR A C 1
ATOM 571 O O . TYR A 1 72 ? 20.785 -3.468 -12.549 1.00 98.56 72 TYR A O 1
ATOM 579 N N . ASP A 1 73 ? 20.633 -1.443 -11.555 1.00 98.38 73 ASP A N 1
ATOM 580 C CA . ASP A 1 73 ? 22.080 -1.220 -11.472 1.00 98.38 73 ASP A CA 1
ATOM 581 C C . ASP A 1 73 ? 22.670 -2.070 -10.341 1.00 98.38 73 ASP A C 1
ATOM 583 O O . ASP A 1 73 ? 23.669 -2.770 -10.514 1.00 98.38 73 ASP A O 1
ATOM 587 N N . ASN A 1 74 ? 22.005 -2.064 -9.183 1.00 98.50 74 ASN A N 1
ATOM 588 C CA . ASN A 1 74 ? 22.292 -2.952 -8.070 1.00 98.50 74 ASN A CA 1
ATOM 589 C C . ASN A 1 74 ? 20.991 -3.383 -7.388 1.00 98.50 74 ASN A C 1
ATOM 591 O O . ASN A 1 74 ? 20.555 -2.774 -6.414 1.00 98.50 74 ASN A O 1
ATOM 595 N N . LEU A 1 75 ? 20.401 -4.476 -7.881 1.00 98.44 75 LEU A N 1
ATOM 596 C CA . LEU A 1 75 ? 19.077 -4.976 -7.486 1.00 98.44 75 LEU A CA 1
ATOM 597 C C . LEU A 1 75 ? 18.772 -4.851 -5.984 1.00 98.44 75 LEU A C 1
ATOM 599 O O . LEU A 1 75 ? 17.739 -4.310 -5.602 1.00 98.44 75 LEU A O 1
ATOM 603 N N . VAL A 1 76 ? 19.662 -5.357 -5.128 1.00 98.69 76 VAL A N 1
ATOM 604 C CA . VAL A 1 76 ? 19.414 -5.415 -3.681 1.00 98.69 76 VAL A CA 1
ATOM 605 C C 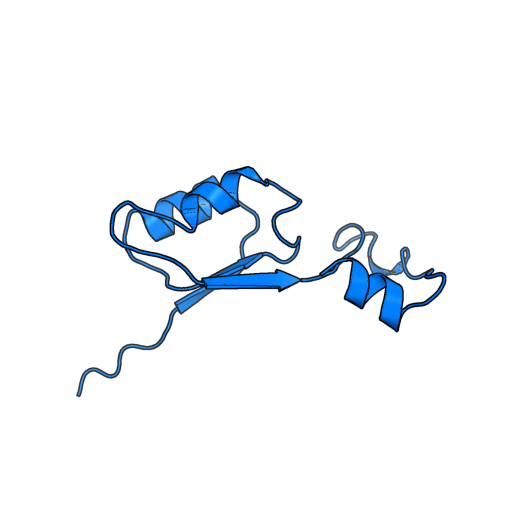. VAL A 1 76 ? 19.455 -4.023 -3.056 1.00 98.69 76 VAL A C 1
ATOM 607 O O . VAL A 1 76 ? 18.590 -3.687 -2.246 1.00 98.69 76 VAL A O 1
ATOM 610 N N . TYR A 1 77 ? 20.445 -3.206 -3.415 1.00 98.62 77 TYR A N 1
ATOM 611 C CA . TYR A 1 77 ? 20.610 -1.881 -2.818 1.00 98.62 77 TYR A CA 1
ATOM 612 C C . TYR A 1 77 ? 19.645 -0.855 -3.402 1.00 98.62 77 TYR A C 1
ATOM 614 O O . TYR A 1 77 ? 19.153 -0.020 -2.654 1.00 98.62 77 TYR A O 1
ATOM 622 N N . ASP A 1 78 ? 19.308 -0.952 -4.684 1.00 98.75 78 ASP A N 1
ATOM 623 C CA . ASP A 1 78 ? 18.327 -0.078 -5.324 1.00 98.75 78 ASP A CA 1
ATOM 624 C C . ASP A 1 78 ? 16.954 -0.236 -4.659 1.00 98.75 78 ASP A C 1
ATOM 626 O O . ASP A 1 78 ? 16.316 0.754 -4.308 1.00 98.75 78 ASP A O 1
ATOM 630 N N . ILE A 1 79 ? 16.525 -1.480 -4.407 1.00 98.75 79 ILE A N 1
ATOM 631 C CA . ILE A 1 79 ? 15.261 -1.769 -3.712 1.00 98.75 79 ILE A CA 1
ATOM 632 C C . ILE A 1 79 ? 15.335 -1.349 -2.243 1.00 98.75 79 ILE A C 1
ATOM 634 O O . ILE A 1 79 ? 14.394 -0.749 -1.730 1.00 98.75 79 ILE A O 1
ATOM 638 N N . LYS A 1 80 ? 16.448 -1.639 -1.559 1.00 98.69 80 LYS A N 1
ATOM 639 C CA . LYS A 1 80 ? 16.624 -1.257 -0.154 1.00 98.69 80 LYS A CA 1
ATOM 640 C C . LYS A 1 80 ? 16.620 0.258 0.038 1.00 98.69 80 LYS A C 1
ATOM 642 O O . LYS A 1 80 ? 16.085 0.708 1.032 1.00 98.69 80 LYS A O 1
ATOM 647 N N . ASN A 1 81 ? 17.237 1.018 -0.864 1.00 98.50 81 ASN A N 1
ATOM 648 C CA . ASN A 1 81 ? 17.316 2.477 -0.772 1.00 98.50 81 ASN A CA 1
ATOM 649 C C . ASN A 1 81 ? 16.008 3.166 -1.185 1.00 98.50 81 ASN A C 1
ATOM 651 O O . ASN A 1 81 ? 15.796 4.322 -0.832 1.00 98.50 81 ASN A O 1
ATOM 655 N N . TYR A 1 82 ? 15.165 2.489 -1.969 1.00 98.56 82 TYR A N 1
ATOM 656 C CA . TYR A 1 82 ? 13.820 2.961 -2.292 1.00 98.56 82 TYR A CA 1
ATOM 657 C C . TYR A 1 82 ? 12.885 2.936 -1.071 1.00 98.56 82 TYR A C 1
ATOM 659 O O . TYR A 1 82 ? 12.006 3.792 -0.972 1.00 98.56 82 TYR A O 1
ATOM 667 N N . LEU A 1 83 ? 13.060 1.953 -0.180 1.00 97.75 83 LEU A N 1
ATOM 668 C CA . LEU A 1 83 ? 12.276 1.767 1.048 1.00 97.75 83 LEU A CA 1
ATOM 669 C C . LEU A 1 83 ? 12.880 2.533 2.233 1.00 97.75 83 LEU A C 1
ATOM 671 O O . LEU A 1 83 ? 12.080 3.080 3.023 1.00 97.75 83 LEU A O 1
#

Mean predicted aligned error: 2.77 Å

Nearest PDB structures (foldseek):
  6jwy-assembly1_B  TM=1.002E+00  e=3.896E-12  Plasmodium falciparum
  6jwu-assembly1_B  TM=9.938E-01  e=3.403E-12  Plasmodium falciparum
  6jwx-assembly1_B  TM=9.914E-01  e=5.851E-12  Plasmodium falciparum
  6jwq-assembly1_A  TM=9.821E-01  e=6.262E-12  Plasmodium falciparum
  6jwt-assembly1_B  TM=9.885E-01  e=1.077E-11  Plasmodium falciparum

Solvent-accessible surface area (backbone atoms only — not comparable to full-atom valu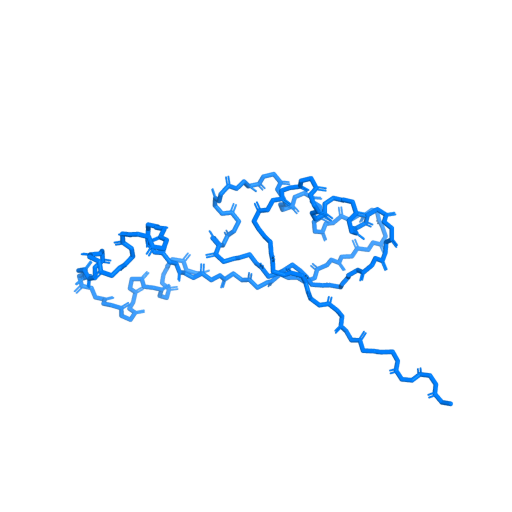es): 5253 Å² total; per-residue (Å²): 134,89,82,78,78,88,38,70,44,84,50,70,48,53,68,62,53,47,53,33,62,73,66,68,68,53,51,30,43,33,17,66,52,48,46,66,83,41,60,70,45,62,61,68,37,52,53,100,91,49,78,46,52,73,46,70,35,92,75,52,86,48,98,90,42,36,87,76,61,72,84,63,97,48,63,70,58,56,54,57,71,73,104

Secondary structure (DSSP, 8-state):
---PPP-EEE---HHHHHHHHHTT--SEEEETTTT-S-GGGGGGGEETTEE-EEEE----S-TTTTTT----SSHHHHHHHH-

InterPro domains:
  IPR000489 Pterin-binding domain [PF00809] (6-82)
  IPR000489 Pterin-binding domain [PS50972] (1-83)
  IPR011005 Dihydropteroate synthase-like superfamily [G3DSA:3.20.20.20] (1-83)
  IPR011005 Dihydropteroate synthase-like superfamily [SSF51717] (4-83)
  IPR045031 Dihydropteroate synthase-like [PTHR20941] (6-83)

pLDDT: mean 97.04, std 5.91, range [55.03, 98.88]

Radius of gyration: 15.35 Å; Cα contacts (8 Å, |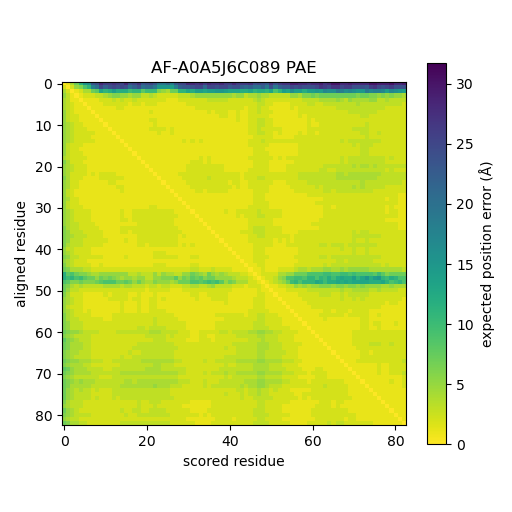Δi|>4): 100; chains: 1; bounding box: 38×28×42 Å

Sequence (83 aa):
CDAKPIISIDTINYNVFKECVDNDLVDILNDISACTNNPEIIKLLKKKNKFYSVVLMHKRGNPHTMDELTNYDNLVYDIKNYL

Foldseek 3Di:
DDPDDAAEDEDLDQVVLLVCLVVVNHQEYEYQQQNPSPVCSVVSCDDPPHGHYYDGHDFDDDPVCRVVPPDDPDVVVVRVVVD